Protein AF-A0A0V0GPB9-F1 (afdb_monomer_lite)

InterPro domains:
  IPR001611 Leucine-rich repeat [PF00560] (57-79)
  IPR032675 Leucine-rich repeat domain superfamily [G3DSA:3.80.10.10] (2-139)

Radius of gyration: 15.65 Å; chains: 1; bounding box: 34×50×39 Å

pLDDT: mean 77.63, std 22.13, range [28.25, 98.44]

Foldseek 3Di:
DEDDACLVPLQAAEDAPALVCVYAEYDPNQQSNQNHAEDHPAQNCNHAYYAEHEQNNYQEAEPHNVQNHQDDYDYDDQHDLRRAYHQANYNHADDDPCCLSVQRPAVVNCVRVPRHDDPPPDPPNVGPDDDDDDPDDDD

Secondary structure (DSSP, 8-state):
-BPPP-TT-TT--EEE-TT-TT--B--GGGGG-TT--EEE-TT-TT--B--EEE-SS--EEE-TT-TT--SPPEEES---TT-EEE-TT----S--GGGGG-TT--HHHHTT-TT-----TT--TT------PPP----

Structure (mmCIF, N/CA/C/O backbone):
data_AF-A0A0V0GPB9-F1
#
_entry.id   AF-A0A0V0GPB9-F1
#
loop_
_atom_site.group_PDB
_atom_site.id
_atom_site.type_symbol
_atom_site.label_atom_id
_atom_site.label_alt_id
_atom_site.label_comp_id
_atom_site.label_asym_id
_atom_site.label_entity_id
_atom_site.label_seq_id
_atom_site.pdbx_PDB_ins_code
_atom_site.Cartn_x
_atom_site.Cartn_y
_atom_site.Cartn_z
_atom_site.occupancy
_atom_site.B_iso_or_equiv
_atom_site.auth_seq_id
_atom_site.auth_comp_id
_atom_site.auth_asym_id
_atom_site.auth_atom_id
_atom_site.pdbx_PDB_model_num
ATOM 1 N N . MET A 1 1 ? 0.004 -3.213 -16.889 1.00 93.06 1 MET A N 1
ATOM 2 C CA . MET A 1 1 ? -1.432 -3.611 -16.794 1.00 93.06 1 MET A CA 1
ATOM 3 C C . MET A 1 1 ? -2.095 -2.957 -15.579 1.00 93.06 1 MET A C 1
ATOM 5 O O . MET A 1 1 ? -1.384 -2.572 -14.660 1.00 93.06 1 MET A O 1
ATOM 9 N N . GLN A 1 2 ? -3.426 -2.842 -15.545 1.00 97.56 2 GLN A N 1
ATOM 10 C CA . GLN A 1 2 ? -4.185 -2.281 -14.412 1.00 97.56 2 GLN A CA 1
ATOM 11 C C . GLN A 1 2 ? -5.053 -3.369 -13.754 1.00 97.56 2 GLN A C 1
ATOM 13 O O . GLN A 1 2 ? -5.477 -4.298 -14.445 1.00 97.56 2 GLN A O 1
ATOM 18 N N . THR A 1 3 ? -5.329 -3.273 -12.447 1.00 97.56 3 THR A N 1
ATOM 19 C CA . THR A 1 3 ? -6.349 -4.123 -11.793 1.00 97.56 3 THR A CA 1
ATOM 20 C C . THR A 1 3 ? -7.748 -3.864 -12.378 1.00 97.56 3 THR A C 1
ATOM 22 O O . THR A 1 3 ? -7.986 -2.785 -12.924 1.00 97.56 3 THR A O 1
ATOM 25 N N . PRO A 1 4 ? -8.706 -4.801 -12.248 1.00 96.44 4 PRO A N 1
ATOM 26 C CA . PRO A 1 4 ? -10.078 -4.571 -12.697 1.00 96.44 4 PRO A CA 1
ATOM 27 C C . PRO A 1 4 ? -10.793 -3.474 -11.895 1.00 96.44 4 PRO A C 1
ATOM 29 O O . PRO A 1 4 ? -10.328 -3.032 -10.841 1.00 96.44 4 PRO A O 1
ATOM 32 N N . ASP A 1 5 ? -11.966 -3.083 -12.391 1.00 97.19 5 ASP A N 1
ATOM 33 C CA . ASP A 1 5 ? -12.934 -2.308 -11.621 1.00 97.19 5 ASP A CA 1
ATOM 34 C C . ASP A 1 5 ? -13.494 -3.146 -10.452 1.00 97.19 5 ASP A C 1
ATOM 36 O O . ASP A 1 5 ? -13.923 -4.286 -10.625 1.00 97.19 5 ASP A O 1
ATOM 40 N N . PHE A 1 6 ? -13.504 -2.548 -9.263 1.00 96.75 6 PHE A N 1
ATOM 41 C CA . PHE A 1 6 ? -13.948 -3.118 -7.989 1.00 96.75 6 PHE A CA 1
ATOM 42 C C . PHE A 1 6 ? -15.280 -2.530 -7.494 1.00 96.75 6 PHE A C 1
ATOM 44 O O . PHE A 1 6 ? -15.737 -2.902 -6.414 1.00 96.75 6 PHE A O 1
ATOM 51 N N . THR A 1 7 ? -15.938 -1.634 -8.244 1.00 95.19 7 THR A N 1
ATOM 52 C CA . THR A 1 7 ? -17.230 -1.042 -7.832 1.00 95.19 7 THR A CA 1
ATOM 53 C C . THR A 1 7 ? -18.292 -2.100 -7.500 1.00 95.19 7 THR A C 1
ATOM 55 O O . THR A 1 7 ? -19.065 -1.928 -6.557 1.00 95.19 7 THR A O 1
ATOM 58 N N . GLY A 1 8 ? -18.291 -3.227 -8.219 1.00 93.12 8 GLY A N 1
ATOM 59 C CA . GLY A 1 8 ? -19.174 -4.375 -7.990 1.00 93.12 8 GLY A CA 1
ATOM 60 C C . GLY A 1 8 ? -18.721 -5.353 -6.898 1.00 93.12 8 GLY A C 1
ATOM 61 O O . GLY A 1 8 ? -19.352 -6.394 -6.732 1.00 93.12 8 GLY A O 1
ATOM 62 N N . MET A 1 9 ? -17.645 -5.057 -6.159 1.00 95.12 9 MET A N 1
ATOM 63 C CA . MET A 1 9 ? -17.036 -5.964 -5.173 1.00 95.12 9 MET A CA 1
ATOM 64 C C . MET A 1 9 ? -17.027 -5.390 -3.739 1.00 95.12 9 MET A C 1
ATOM 66 O O . MET A 1 9 ? -16.000 -5.430 -3.063 1.00 95.12 9 MET A O 1
ATOM 70 N N . PRO A 1 10 ? -18.156 -4.884 -3.202 1.00 91.31 10 PRO A N 1
ATOM 71 C CA . PRO A 1 10 ? -18.176 -4.220 -1.892 1.00 91.31 10 PRO A CA 1
ATOM 72 C C . PRO A 1 10 ? -17.886 -5.161 -0.711 1.00 91.31 10 PRO A C 1
ATOM 74 O O . PRO A 1 10 ? -17.627 -4.695 0.399 1.00 91.31 10 PRO A O 1
ATOM 77 N N . ILE A 1 11 ? -17.963 -6.476 -0.937 1.00 95.44 11 ILE A N 1
ATOM 78 C CA . ILE A 1 11 ? -17.713 -7.519 0.064 1.00 95.44 11 ILE A CA 1
ATOM 79 C C . ILE A 1 11 ? -16.300 -8.106 -0.008 1.00 95.44 11 ILE A C 1
ATOM 81 O O . ILE A 1 11 ? -16.034 -9.083 0.679 1.00 95.44 11 ILE A O 1
ATOM 85 N N . LEU A 1 12 ? -15.422 -7.568 -0.860 1.00 97.44 12 LEU A N 1
ATOM 86 C CA . LEU A 1 12 ? -14.052 -8.055 -0.975 1.00 97.44 12 LEU A CA 1
ATOM 87 C C . LEU A 1 12 ? -13.313 -7.853 0.354 1.00 97.44 12 LEU A C 1
ATOM 89 O O . LEU A 1 12 ? -13.221 -6.725 0.834 1.00 97.44 12 LEU A O 1
ATOM 93 N N . GLU A 1 13 ? -12.799 -8.947 0.915 1.00 98.19 13 GLU A N 1
ATOM 94 C CA . GLU A 1 13 ? -12.071 -8.967 2.194 1.00 98.19 13 GLU A CA 1
ATOM 95 C C . GLU A 1 13 ? -10.566 -9.198 2.005 1.00 98.19 13 GLU A C 1
ATOM 97 O O . GLU A 1 13 ? -9.766 -8.637 2.746 1.00 98.19 13 GLU A O 1
ATOM 102 N N . TYR A 1 14 ? -10.164 -9.943 0.974 1.00 98.19 14 TYR A N 1
ATOM 103 C CA . TYR A 1 14 ? -8.767 -10.299 0.722 1.00 98.19 14 TYR A CA 1
ATOM 104 C C . TYR A 1 14 ? -8.440 -10.093 -0.755 1.00 98.19 14 TYR A C 1
ATOM 106 O O . TYR A 1 14 ? -9.145 -10.609 -1.626 1.00 98.19 14 TYR A O 1
ATOM 114 N N . LEU A 1 15 ? -7.370 -9.355 -1.043 1.00 98.19 15 LEU A N 1
ATOM 115 C CA . LEU A 1 15 ? -6.842 -9.185 -2.393 1.00 98.19 15 LEU A CA 1
ATOM 116 C C . LEU A 1 15 ? -5.336 -9.450 -2.389 1.00 98.19 15 LEU A C 1
ATOM 118 O O . LEU A 1 15 ? -4.564 -8.634 -1.891 1.00 98.19 15 LEU A O 1
ATOM 122 N N . ASN A 1 16 ? -4.931 -10.582 -2.968 1.00 98.00 16 ASN A N 1
ATOM 123 C CA . ASN A 1 16 ? -3.528 -10.930 -3.161 1.00 98.00 16 ASN A CA 1
ATOM 124 C C . ASN A 1 16 ? -3.145 -10.787 -4.642 1.00 98.00 16 ASN A C 1
ATOM 126 O O . ASN A 1 16 ? -3.723 -11.449 -5.505 1.00 98.00 16 ASN A O 1
ATOM 130 N N . LEU A 1 17 ? -2.185 -9.905 -4.915 1.00 97.81 17 LEU A N 1
ATOM 131 C CA . LEU A 1 17 ? -1.562 -9.665 -6.216 1.00 97.81 17 LEU A CA 1
ATOM 132 C C . LEU A 1 17 ? -0.030 -9.752 -6.108 1.00 97.81 17 LEU A C 1
ATOM 134 O O . LEU A 1 17 ? 0.681 -9.129 -6.894 1.00 97.81 17 LEU A O 1
ATOM 138 N N . GLU A 1 18 ? 0.478 -10.500 -5.130 1.00 98.00 18 GLU A N 1
ATOM 139 C CA . GLU A 1 18 ? 1.902 -10.764 -4.946 1.00 98.00 18 GLU A CA 1
ATOM 140 C C . GLU A 1 18 ? 2.565 -11.203 -6.261 1.00 98.00 18 GLU A C 1
ATOM 142 O O . GLU A 1 18 ? 1.984 -11.931 -7.070 1.00 98.00 18 GLU A O 1
ATOM 147 N N . GLU A 1 19 ? 3.776 -10.698 -6.497 1.00 97.75 19 GLU A N 1
ATOM 148 C CA . GLU A 1 19 ? 4.600 -10.985 -7.676 1.00 97.75 19 GLU A CA 1
ATOM 149 C C . GLU A 1 19 ? 3.927 -10.682 -9.030 1.00 97.75 19 GLU A C 1
ATOM 151 O O . GLU A 1 19 ? 4.384 -11.130 -10.089 1.00 97.75 19 GLU A O 1
ATOM 156 N N . CYS A 1 20 ? 2.891 -9.833 -9.051 1.00 97.62 20 CYS A N 1
ATOM 157 C CA . CYS A 1 20 ? 2.307 -9.323 -10.290 1.00 97.62 20 CYS A CA 1
ATOM 158 C C . CYS A 1 20 ? 3.243 -8.302 -10.962 1.00 97.62 20 CYS A C 1
ATOM 160 O O . CYS A 1 20 ? 2.987 -7.101 -11.016 1.00 97.62 20 CYS A O 1
ATOM 162 N N . SER A 1 21 ? 4.340 -8.790 -11.537 1.00 93.50 21 SER A N 1
ATOM 163 C CA . SER A 1 21 ? 5.422 -8.000 -12.145 1.00 93.50 21 SER A CA 1
ATOM 164 C C . SER A 1 21 ? 4.997 -7.125 -13.330 1.00 93.50 21 SER A C 1
ATOM 166 O O . SER A 1 21 ? 5.699 -6.173 -13.668 1.00 93.50 21 SER A O 1
ATOM 168 N N . SER A 1 22 ? 3.854 -7.423 -13.954 1.00 97.38 22 SER A N 1
ATOM 169 C CA . SER A 1 22 ? 3.261 -6.626 -15.038 1.00 97.38 22 SER A CA 1
ATOM 170 C C . SER A 1 22 ? 2.258 -5.574 -14.545 1.00 97.38 22 SER A C 1
ATOM 172 O O . SER A 1 22 ? 1.819 -4.741 -15.344 1.00 97.38 22 SER A O 1
ATOM 174 N N . LEU A 1 23 ? 1.873 -5.598 -13.260 1.00 98.44 23 LEU A N 1
ATOM 175 C CA . LEU A 1 23 ? 0.966 -4.621 -12.657 1.00 98.44 23 LEU A CA 1
ATOM 176 C C . LEU A 1 23 ? 1.631 -3.249 -12.615 1.00 98.44 23 LEU A C 1
ATOM 178 O O . LEU A 1 23 ? 2.700 -3.089 -12.044 1.00 98.44 23 LEU A O 1
ATOM 182 N N . GLU A 1 24 ? 0.985 -2.264 -13.225 1.00 98.25 24 GLU A N 1
ATOM 183 C CA . GLU A 1 24 ? 1.449 -0.877 -13.298 1.00 98.25 24 GLU A CA 1
ATOM 184 C C . GLU A 1 24 ? 0.570 0.051 -12.460 1.00 98.25 24 GLU A C 1
ATOM 186 O O . GLU A 1 24 ? 1.064 1.057 -11.943 1.00 98.25 24 GLU A O 1
ATOM 191 N N . GLU A 1 25 ? -0.713 -0.292 -12.300 1.00 98.19 25 GLU A N 1
ATOM 192 C CA . GLU A 1 25 ? -1.688 0.556 -11.623 1.00 98.19 25 GLU A CA 1
ATOM 193 C C . GLU A 1 25 ? -2.777 -0.230 -10.883 1.00 98.19 25 GLU A C 1
ATOM 195 O O . GLU A 1 25 ? -3.387 -1.155 -11.425 1.00 98.19 25 GLU A O 1
ATOM 200 N N . VAL A 1 26 ? -3.078 0.208 -9.661 1.00 98.25 26 VAL A N 1
ATOM 201 C CA . VAL A 1 26 ? -4.276 -0.198 -8.921 1.00 98.25 26 VAL A CA 1
ATOM 202 C C . VAL A 1 26 ? -5.432 0.725 -9.297 1.00 98.25 26 VAL A C 1
ATOM 204 O O . VAL A 1 26 ? -5.329 1.949 -9.223 1.00 98.25 26 VAL A O 1
ATOM 207 N N . HIS A 1 27 ? -6.555 0.145 -9.698 1.00 97.94 27 HIS A N 1
ATOM 208 C CA . HIS A 1 27 ? -7.756 0.877 -10.070 1.00 97.94 27 HIS A CA 1
ATOM 209 C C . HIS A 1 27 ? -8.353 1.594 -8.847 1.00 97.94 27 HIS A C 1
ATOM 211 O O . HIS A 1 27 ? -8.546 1.008 -7.782 1.00 97.94 27 HIS A O 1
ATOM 217 N N . HIS A 1 28 ? -8.685 2.876 -9.009 1.00 96.38 28 HIS A N 1
ATOM 218 C CA . HIS A 1 28 ? -9.173 3.762 -7.940 1.00 96.38 28 HIS A CA 1
ATOM 219 C C . HIS A 1 28 ? -10.445 3.271 -7.225 1.00 96.38 28 HIS A C 1
ATOM 221 O O . HIS A 1 28 ? -10.688 3.623 -6.072 1.00 96.38 28 HIS A O 1
ATOM 227 N N . SER A 1 29 ? -11.248 2.433 -7.884 1.00 97.00 29 SER A N 1
ATOM 228 C CA . SER A 1 29 ? -12.445 1.822 -7.297 1.00 97.00 29 SER A CA 1
ATOM 229 C C . SER A 1 29 ? -12.146 0.891 -6.120 1.00 97.00 29 SER A C 1
ATOM 231 O O . SER A 1 29 ? -13.081 0.504 -5.428 1.00 97.00 29 SER A O 1
ATOM 233 N N . LEU A 1 30 ? -10.887 0.504 -5.871 1.00 96.75 30 LEU A N 1
ATOM 234 C CA . LEU A 1 30 ? -10.534 -0.294 -4.690 1.00 96.75 30 LEU A CA 1
ATOM 235 C C . LEU A 1 30 ? -10.941 0.417 -3.384 1.00 96.75 30 LEU A C 1
ATOM 237 O O . LEU A 1 30 ? -11.266 -0.234 -2.395 1.00 96.75 30 LEU A O 1
ATOM 241 N N . ALA A 1 31 ? -11.044 1.751 -3.394 1.00 94.00 31 ALA A N 1
ATOM 242 C CA . ALA A 1 31 ? -11.601 2.529 -2.286 1.00 94.00 31 ALA A CA 1
ATOM 243 C C . ALA A 1 31 ? -13.089 2.226 -1.979 1.00 94.00 31 ALA A C 1
ATOM 245 O O . ALA A 1 31 ? -13.587 2.597 -0.914 1.00 94.00 31 ALA A O 1
ATOM 246 N N . CYS A 1 32 ? -13.815 1.545 -2.871 1.00 95.12 32 CYS A N 1
ATOM 247 C CA . CYS A 1 32 ? -15.182 1.081 -2.624 1.00 95.12 32 CYS A CA 1
ATOM 248 C C . CYS A 1 32 ? -15.236 -0.204 -1.774 1.00 95.12 32 CYS A C 1
ATOM 250 O O . CYS A 1 32 ? -16.285 -0.501 -1.197 1.00 95.12 32 CYS A O 1
ATOM 252 N N . CYS A 1 33 ? -14.129 -0.943 -1.652 1.00 95.88 33 CYS A N 1
ATOM 253 C CA . CYS A 1 33 ? -14.042 -2.197 -0.901 1.00 95.88 33 CYS A CA 1
ATOM 254 C C . CYS A 1 33 ? -13.926 -1.933 0.608 1.00 95.88 33 CYS A C 1
ATOM 256 O O . CYS A 1 33 ? -12.862 -2.065 1.204 1.00 95.88 33 CYS A O 1
ATOM 258 N N . ARG A 1 34 ? -15.033 -1.546 1.253 1.00 93.50 34 ARG A N 1
ATOM 259 C CA . ARG A 1 34 ? -15.051 -1.182 2.687 1.00 93.50 34 ARG A CA 1
ATOM 260 C C . ARG A 1 34 ? -14.740 -2.339 3.633 1.00 93.50 34 ARG A C 1
ATOM 262 O O . ARG A 1 34 ? -14.420 -2.091 4.791 1.00 93.50 34 ARG A O 1
ATOM 269 N N . LYS A 1 35 ? -14.888 -3.580 3.166 1.00 96.25 35 LYS A N 1
ATOM 270 C CA . LYS A 1 35 ? -14.613 -4.798 3.934 1.00 96.25 35 LYS A CA 1
ATOM 271 C C . LYS A 1 35 ? -13.205 -5.345 3.726 1.00 96.25 35 LYS A C 1
ATOM 273 O O . LYS A 1 35 ? -12.900 -6.373 4.305 1.00 96.25 35 LYS A O 1
ATOM 278 N N . LEU A 1 36 ? -12.358 -4.680 2.939 1.00 97.38 36 LEU A N 1
ATOM 279 C CA . LEU A 1 36 ? -11.012 -5.168 2.659 1.00 97.38 36 LEU A CA 1
ATOM 280 C C . LEU A 1 36 ? -10.200 -5.217 3.960 1.00 97.38 36 LEU A C 1
ATOM 282 O O . LEU A 1 36 ? -10.007 -4.184 4.593 1.00 97.38 36 LEU A O 1
ATOM 286 N N . ILE A 1 37 ? -9.779 -6.417 4.354 1.00 96.62 37 ILE A N 1
ATOM 287 C CA . ILE A 1 37 ? -8.971 -6.732 5.539 1.00 96.62 37 ILE A CA 1
ATOM 288 C C . ILE A 1 37 ? -7.496 -6.808 5.142 1.00 96.62 37 ILE A C 1
ATOM 290 O O . ILE A 1 37 ? -6.644 -6.261 5.840 1.00 96.62 37 ILE A O 1
ATOM 294 N N . GLU A 1 38 ? -7.195 -7.424 3.998 1.00 96.88 38 GLU A N 1
ATOM 295 C CA . GLU A 1 38 ? -5.824 -7.628 3.528 1.00 96.88 38 GLU A CA 1
ATOM 296 C C . GLU A 1 38 ? -5.659 -7.238 2.059 1.00 96.88 38 GLU A C 1
ATOM 298 O O . GLU A 1 38 ? -6.423 -7.665 1.186 1.00 96.88 38 GLU A O 1
ATOM 303 N N . LEU A 1 39 ? -4.617 -6.449 1.797 1.00 97.94 39 LEU A N 1
ATOM 304 C CA . LEU A 1 39 ? -4.140 -6.123 0.461 1.00 97.94 39 LEU A CA 1
ATOM 305 C C . LEU A 1 39 ? -2.649 -6.450 0.350 1.00 97.94 39 LEU A C 1
ATOM 307 O O . LEU A 1 39 ? -1.815 -5.746 0.920 1.00 97.94 39 LEU A O 1
ATOM 311 N N . ASN A 1 40 ? -2.324 -7.480 -0.427 1.00 97.94 40 ASN A N 1
ATOM 312 C CA . ASN A 1 40 ? -0.950 -7.874 -0.712 1.00 97.94 40 ASN A CA 1
ATOM 313 C C . ASN A 1 40 ? -0.580 -7.483 -2.154 1.00 97.94 40 ASN A C 1
ATOM 315 O O . ASN A 1 40 ? -1.139 -8.013 -3.114 1.00 97.94 40 ASN A O 1
ATOM 319 N N . LEU A 1 41 ? 0.345 -6.532 -2.294 1.00 98.00 41 LEU A N 1
ATOM 320 C CA . LEU A 1 41 ? 0.958 -6.092 -3.553 1.00 98.00 41 LEU A CA 1
ATOM 321 C C . LEU A 1 41 ? 2.472 -6.370 -3.559 1.00 98.00 41 LEU A C 1
ATOM 323 O O . LEU A 1 41 ? 3.205 -5.782 -4.359 1.00 98.00 41 LEU A O 1
ATOM 327 N N . GLN A 1 42 ? 2.952 -7.243 -2.672 1.00 96.38 42 GLN A N 1
ATOM 328 C CA . GLN A 1 42 ? 4.368 -7.545 -2.508 1.00 96.38 42 GLN A CA 1
ATOM 329 C C . GLN A 1 42 ? 5.003 -7.915 -3.856 1.00 96.38 42 GLN A C 1
ATOM 331 O O . GLN A 1 42 ? 4.446 -8.657 -4.661 1.00 96.38 42 GLN A O 1
ATOM 336 N N . SER A 1 43 ? 6.192 -7.385 -4.123 1.00 97.00 43 SER A N 1
ATOM 337 C CA . SER A 1 43 ? 6.985 -7.643 -5.324 1.00 97.00 43 SER A CA 1
ATOM 338 C C . SER A 1 43 ? 6.287 -7.300 -6.650 1.00 97.00 43 SER A C 1
ATOM 340 O O . SER A 1 43 ? 6.679 -7.782 -7.717 1.00 97.00 43 SER A O 1
ATOM 342 N N . CYS A 1 44 ? 5.313 -6.380 -6.636 1.00 97.94 44 CYS A N 1
ATOM 343 C CA . CYS A 1 44 ? 4.788 -5.736 -7.844 1.00 97.94 44 CYS A CA 1
ATOM 344 C C . CYS A 1 44 ? 5.788 -4.702 -8.399 1.00 97.94 44 CYS A C 1
ATOM 346 O O . CYS A 1 44 ? 5.563 -3.492 -8.364 1.00 97.94 44 CYS A O 1
ATOM 348 N N . GLY A 1 45 ? 6.919 -5.166 -8.935 1.00 96.44 45 GLY A N 1
ATOM 349 C CA . GLY A 1 45 ? 8.045 -4.309 -9.334 1.00 96.44 45 GLY A CA 1
ATOM 350 C C . GLY A 1 45 ? 7.760 -3.299 -10.458 1.00 96.44 45 GLY A C 1
ATOM 351 O O . GLY A 1 45 ? 8.539 -2.362 -10.643 1.00 96.44 45 GLY A O 1
ATOM 352 N N . SER A 1 46 ? 6.662 -3.452 -11.209 1.00 97.81 46 SER A N 1
ATOM 353 C CA . SER A 1 46 ? 6.224 -2.464 -12.208 1.00 97.81 46 SER A CA 1
ATOM 354 C C . SER A 1 46 ? 5.172 -1.482 -11.699 1.00 97.81 46 SER A C 1
ATOM 356 O O . SER A 1 46 ? 4.815 -0.575 -12.449 1.00 97.81 46 SER A O 1
ATOM 358 N N . LEU A 1 47 ? 4.700 -1.622 -10.454 1.00 98.19 47 LEU A N 1
ATOM 359 C CA . LEU A 1 47 ? 3.638 -0.786 -9.909 1.00 98.19 47 LEU A CA 1
ATOM 360 C C . LEU A 1 47 ? 4.143 0.648 -9.770 1.00 98.19 47 LEU A C 1
ATOM 362 O O . LEU A 1 47 ? 5.094 0.909 -9.041 1.00 98.19 47 LEU A O 1
ATOM 366 N N . THR A 1 48 ? 3.495 1.571 -10.473 1.00 96.94 48 THR A N 1
ATOM 367 C CA . THR A 1 48 ? 3.825 3.005 -10.451 1.00 96.94 48 THR A CA 1
ATOM 368 C C . THR A 1 48 ? 2.710 3.836 -9.833 1.00 96.94 48 THR A C 1
ATOM 370 O O . THR A 1 48 ? 2.965 4.906 -9.288 1.00 96.94 48 THR A O 1
ATOM 373 N N . ARG A 1 49 ? 1.458 3.365 -9.911 1.00 96.50 49 ARG A N 1
ATOM 374 C CA . ARG A 1 49 ? 0.284 4.129 -9.484 1.00 96.50 49 ARG A CA 1
ATOM 375 C C . ARG A 1 49 ? -0.590 3.319 -8.537 1.00 96.50 49 ARG A C 1
ATOM 377 O O . ARG A 1 49 ? -1.244 2.363 -8.940 1.00 96.50 49 ARG A O 1
ATOM 384 N N . PHE A 1 50 ? -0.675 3.765 -7.290 1.00 95.81 50 PHE A N 1
ATOM 385 C CA . PHE A 1 50 ? -1.667 3.293 -6.332 1.00 95.81 50 PHE A CA 1
ATOM 386 C C . PHE A 1 50 ? -2.431 4.507 -5.781 1.00 95.81 50 PHE A C 1
ATOM 388 O O . PHE A 1 50 ? -1.937 5.187 -4.887 1.00 95.81 50 PHE A O 1
ATOM 395 N N . PRO A 1 51 ? -3.598 4.856 -6.354 1.00 91.94 51 PRO A N 1
ATOM 396 C CA . PRO A 1 51 ? -4.258 6.126 -6.065 1.00 91.94 51 PRO A CA 1
ATOM 397 C C . PRO A 1 51 ? -4.827 6.186 -4.646 1.00 91.94 51 PRO A C 1
ATOM 399 O O . PRO A 1 51 ? -4.609 7.171 -3.937 1.00 91.94 51 PRO A O 1
ATOM 402 N N . CYS A 1 52 ? -5.584 5.164 -4.241 1.00 92.06 52 CYS A N 1
ATOM 403 C CA . CYS A 1 52 ? -6.277 5.170 -2.964 1.00 92.06 52 CYS A CA 1
ATOM 404 C C . CYS A 1 52 ? -6.808 3.805 -2.520 1.00 92.06 52 CYS A C 1
ATOM 406 O O . CYS A 1 52 ? -7.044 2.914 -3.336 1.00 92.06 52 CYS A O 1
ATOM 408 N N . VAL A 1 53 ? -7.058 3.688 -1.214 1.00 92.94 53 VAL A N 1
ATOM 409 C CA . VAL A 1 53 ? -7.670 2.517 -0.574 1.00 92.94 53 VAL A CA 1
ATOM 410 C C . VAL A 1 53 ? -8.505 2.933 0.637 1.00 92.94 53 VAL A C 1
ATOM 412 O O . VAL A 1 53 ? -8.237 3.952 1.281 1.00 92.94 53 VAL A O 1
ATOM 415 N N . ASN A 1 54 ? -9.546 2.158 0.935 1.00 91.88 54 ASN A N 1
ATOM 416 C CA . ASN A 1 54 ? -10.319 2.314 2.160 1.00 91.88 54 ASN A CA 1
ATOM 417 C C . ASN A 1 54 ? -9.667 1.504 3.289 1.00 91.88 54 ASN A C 1
ATOM 419 O O . ASN A 1 54 ? -9.411 0.316 3.126 1.00 91.88 54 ASN A O 1
ATOM 423 N N . VAL A 1 55 ? -9.410 2.157 4.423 1.00 89.75 55 VAL A N 1
ATOM 424 C CA . VAL A 1 55 ? -8.715 1.575 5.580 1.00 89.75 55 VAL A CA 1
ATOM 425 C C . VAL A 1 55 ? -9.634 1.323 6.785 1.00 89.75 55 VAL A C 1
ATOM 427 O O . VAL A 1 55 ? -9.139 1.049 7.873 1.00 89.75 55 VAL A O 1
ATOM 430 N N . GLU A 1 56 ? -10.962 1.421 6.626 1.00 89.44 56 GLU A N 1
ATOM 431 C CA . GLU A 1 56 ? -11.934 1.178 7.713 1.00 89.44 56 GLU A CA 1
ATOM 432 C C . GLU A 1 56 ? -11.842 -0.255 8.251 1.00 89.44 56 GLU A C 1
ATOM 434 O O . GLU A 1 56 ? -11.896 -0.465 9.464 1.00 89.44 56 GLU A O 1
ATOM 439 N N . SER A 1 57 ? -11.692 -1.233 7.353 1.00 93.00 57 SER A N 1
ATOM 440 C CA . SER A 1 57 ? -11.556 -2.650 7.717 1.00 93.00 57 SER A CA 1
ATOM 441 C C . SER A 1 57 ? -10.132 -3.182 7.589 1.00 93.00 57 SER A C 1
ATOM 443 O O . SER A 1 57 ? -9.863 -4.233 8.167 1.00 93.00 57 SER A O 1
ATOM 445 N N . LEU A 1 58 ? -9.244 -2.459 6.898 1.00 92.31 58 LEU A N 1
ATOM 446 C CA . LEU A 1 58 ? -7.914 -2.939 6.532 1.00 92.31 58 LEU A CA 1
ATOM 447 C C . LEU A 1 58 ? -7.046 -3.148 7.775 1.00 92.31 58 LEU A C 1
ATOM 449 O O . LEU A 1 58 ? -6.948 -2.272 8.636 1.00 92.31 58 LEU A O 1
ATOM 453 N N . GLU A 1 59 ? -6.417 -4.312 7.838 1.00 90.62 59 GLU A N 1
ATOM 454 C CA . GLU A 1 59 ? -5.509 -4.746 8.902 1.00 90.62 59 GLU A CA 1
ATOM 455 C C . GLU A 1 59 ? -4.097 -4.985 8.366 1.00 90.62 59 GLU A C 1
ATOM 457 O O . GLU A 1 59 ? -3.138 -4.771 9.099 1.00 90.62 59 GLU A O 1
ATOM 462 N N . HIS A 1 60 ? -3.952 -5.336 7.083 1.00 90.19 60 HIS A N 1
ATOM 463 C CA . HIS A 1 60 ? -2.649 -5.584 6.467 1.00 90.19 60 HIS A CA 1
ATOM 464 C C . HIS A 1 60 ? -2.561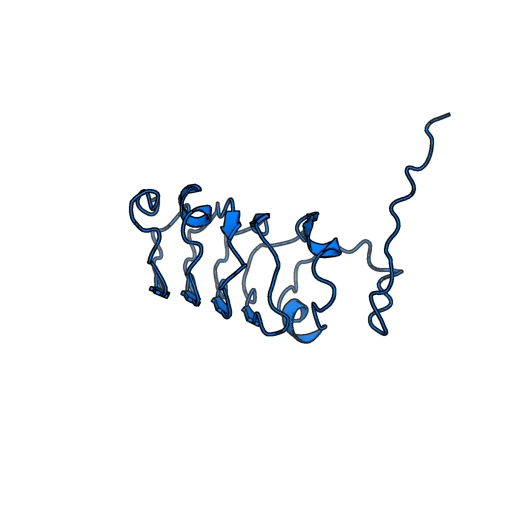 -4.960 5.068 1.00 90.19 60 HIS A C 1
ATOM 466 O O . HIS A 1 60 ? -3.405 -5.209 4.201 1.00 90.19 60 HIS A O 1
ATOM 472 N N . LEU A 1 61 ? -1.519 -4.156 4.849 1.00 92.25 61 LEU A N 1
ATOM 473 C CA . LEU A 1 61 ? -1.136 -3.600 3.555 1.00 92.25 61 LEU A CA 1
ATOM 474 C C . LEU A 1 61 ? 0.334 -3.913 3.270 1.00 92.25 61 LEU A C 1
ATOM 476 O O . LEU A 1 61 ? 1.223 -3.340 3.902 1.00 92.25 61 LEU A O 1
ATOM 480 N N . ASP A 1 62 ? 0.591 -4.766 2.283 1.00 92.56 62 ASP A N 1
ATOM 481 C CA . ASP A 1 62 ? 1.951 -5.106 1.868 1.00 92.56 62 ASP A CA 1
ATOM 482 C C . ASP A 1 62 ? 2.295 -4.475 0.514 1.00 92.56 62 ASP A C 1
ATOM 484 O O . ASP A 1 62 ? 1.682 -4.786 -0.507 1.00 92.56 62 ASP A O 1
ATOM 488 N N . LEU A 1 63 ? 3.259 -3.554 0.517 1.00 92.75 63 LEU A N 1
ATOM 489 C CA . LEU A 1 63 ? 3.833 -2.905 -0.664 1.00 92.75 63 LEU A CA 1
ATOM 490 C C . LEU A 1 63 ? 5.315 -3.264 -0.835 1.00 92.75 63 LEU A C 1
ATOM 492 O O . LEU A 1 63 ? 6.002 -2.628 -1.641 1.00 92.75 63 LEU A O 1
ATOM 496 N N . GLU A 1 64 ? 5.840 -4.224 -0.068 1.00 89.69 64 GLU A N 1
ATOM 497 C CA . GLU A 1 64 ? 7.263 -4.547 -0.085 1.00 89.69 64 GLU A CA 1
ATOM 498 C C . GLU A 1 64 ? 7.723 -4.922 -1.502 1.00 89.69 64 GLU A C 1
ATOM 500 O O . GLU A 1 64 ? 7.037 -5.632 -2.227 1.00 89.69 64 GLU A O 1
ATOM 505 N N . GLY A 1 65 ? 8.859 -4.395 -1.957 1.00 91.81 65 GLY A N 1
ATOM 506 C CA . GLY A 1 65 ? 9.382 -4.670 -3.300 1.00 91.81 65 GLY A CA 1
ATOM 507 C C . GLY A 1 65 ? 8.617 -4.007 -4.458 1.00 91.81 65 GLY A C 1
ATOM 508 O O . GLY A 1 65 ? 8.897 -4.305 -5.623 1.00 91.81 65 GLY A O 1
ATOM 509 N N . CYS A 1 66 ? 7.692 -3.074 -4.196 1.00 95.19 66 CYS A N 1
ATOM 510 C CA . CYS A 1 66 ? 7.113 -2.200 -5.228 1.00 95.19 66 CYS A CA 1
ATOM 511 C C . CYS A 1 66 ? 8.110 -1.101 -5.647 1.00 95.19 66 CYS A C 1
ATOM 513 O O . CYS A 1 66 ? 7.925 0.085 -5.368 1.00 95.19 66 CYS A O 1
ATOM 515 N N . LEU A 1 67 ? 9.191 -1.499 -6.323 1.00 92.38 67 LEU A N 1
ATOM 516 C CA . LEU A 1 67 ? 10.374 -0.666 -6.595 1.00 92.38 67 LEU A CA 1
ATOM 517 C C . LEU A 1 67 ? 10.076 0.655 -7.325 1.00 92.38 67 LEU A C 1
ATOM 519 O O . LEU A 1 67 ? 10.774 1.644 -7.109 1.00 92.38 67 LEU A O 1
ATOM 523 N N . LYS A 1 68 ? 9.065 0.674 -8.205 1.00 95.50 68 LYS A N 1
ATOM 524 C CA . LYS A 1 68 ? 8.691 1.856 -9.002 1.00 95.50 68 LYS A CA 1
ATOM 525 C C . LYS A 1 68 ? 7.578 2.702 -8.378 1.00 95.50 68 LYS A C 1
ATOM 527 O O . LYS A 1 68 ? 7.232 3.735 -8.947 1.00 95.50 68 LYS A O 1
ATOM 532 N N . LEU A 1 69 ? 7.022 2.287 -7.239 1.00 93.56 69 LEU A N 1
ATOM 533 C CA . LEU A 1 69 ? 5.989 3.046 -6.547 1.00 93.56 69 LEU A CA 1
ATOM 534 C C . LEU A 1 69 ? 6.671 4.175 -5.775 1.00 93.56 69 LEU A C 1
ATOM 536 O O . LEU A 1 69 ? 7.338 3.923 -4.776 1.00 93.56 69 LEU A O 1
ATOM 540 N N . ASP A 1 70 ? 6.541 5.405 -6.265 1.00 89.44 70 ASP A N 1
ATOM 541 C CA . ASP A 1 70 ? 7.232 6.591 -5.738 1.00 89.44 70 ASP A CA 1
ATOM 542 C C . ASP A 1 70 ? 6.351 7.475 -4.842 1.00 89.44 70 ASP A C 1
ATOM 544 O O . ASP A 1 70 ? 6.852 8.338 -4.115 1.00 89.44 70 ASP A O 1
ATOM 548 N N . LYS A 1 71 ? 5.039 7.224 -4.852 1.00 86.75 71 LYS A N 1
ATOM 549 C CA . LYS A 1 71 ? 4.032 7.941 -4.072 1.00 86.75 71 LYS A CA 1
ATOM 550 C C . LYS A 1 71 ? 3.223 6.985 -3.221 1.00 86.75 71 LYS A C 1
ATOM 552 O O . LYS A 1 71 ? 2.790 5.926 -3.672 1.00 86.75 71 LYS A O 1
ATOM 557 N N . PHE A 1 72 ? 2.976 7.409 -1.993 1.00 84.00 72 PHE A N 1
ATOM 558 C CA . PHE A 1 72 ? 2.124 6.688 -1.066 1.00 84.00 72 PHE A CA 1
ATOM 559 C C . PHE A 1 72 ? 0.632 6.868 -1.443 1.00 84.00 72 PHE A C 1
ATOM 561 O O . PHE A 1 72 ? 0.248 7.970 -1.850 1.00 84.00 72 PHE A O 1
ATOM 568 N N . PRO A 1 73 ? -0.223 5.831 -1.325 1.00 88.38 73 PRO A N 1
ATOM 569 C CA . PRO A 1 73 ? -1.650 5.936 -1.644 1.00 88.38 73 PRO A CA 1
ATOM 570 C C . PRO A 1 73 ? -2.418 6.847 -0.678 1.00 88.38 73 PRO A C 1
ATOM 572 O O . PRO A 1 73 ? -2.113 6.934 0.510 1.00 88.38 73 PRO A O 1
ATOM 575 N N . ASN A 1 74 ? -3.496 7.469 -1.158 1.00 86.31 74 ASN A N 1
ATOM 576 C CA . ASN A 1 74 ? -4.416 8.182 -0.274 1.00 86.31 74 ASN A CA 1
ATOM 577 C C . ASN A 1 74 ? -5.292 7.203 0.517 1.00 86.31 74 ASN A C 1
ATOM 579 O O . ASN A 1 74 ? -5.841 6.246 -0.036 1.00 86.31 74 ASN A O 1
ATOM 583 N N . PHE A 1 75 ? -5.485 7.481 1.804 1.00 86.12 75 PHE A N 1
ATOM 584 C CA . PHE A 1 75 ? -6.343 6.676 2.670 1.00 86.12 75 PHE A CA 1
ATOM 585 C C . PHE A 1 75 ? -7.719 7.303 2.853 1.00 86.12 75 PHE A C 1
ATOM 587 O O . PHE A 1 75 ? -7.847 8.498 3.124 1.00 86.12 75 PHE A O 1
ATOM 594 N N . PHE A 1 76 ? -8.748 6.465 2.744 1.00 84.88 76 PHE A N 1
ATOM 595 C CA . PHE A 1 76 ? -10.130 6.817 3.038 1.00 84.88 76 PHE A CA 1
ATOM 596 C C . PHE A 1 76 ? -10.642 6.060 4.259 1.00 84.88 76 PHE A C 1
ATOM 598 O O . PHE A 1 76 ? -10.378 4.872 4.423 1.00 84.88 76 PHE A O 1
ATOM 605 N N . GLY A 1 77 ? -11.436 6.748 5.078 1.00 83.81 77 GLY A N 1
ATOM 606 C CA . GLY A 1 77 ? -12.030 6.176 6.280 1.00 83.81 77 GLY A CA 1
ATOM 607 C C . GLY A 1 77 ? -11.117 6.224 7.504 1.00 83.81 77 GLY A C 1
ATOM 608 O O . GLY A 1 77 ? -10.038 6.819 7.489 1.00 83.81 77 GLY A O 1
ATOM 609 N N . ARG A 1 78 ? -11.595 5.650 8.611 1.00 81.06 78 ARG A N 1
ATOM 610 C CA . ARG A 1 78 ? -10.887 5.683 9.894 1.00 81.06 78 ARG A CA 1
ATOM 611 C C . ARG A 1 78 ? -9.947 4.487 10.001 1.00 81.06 78 ARG A C 1
ATOM 613 O O . ARG A 1 78 ? -10.411 3.370 10.181 1.00 81.06 78 ARG A O 1
ATOM 620 N N . MET A 1 79 ? -8.644 4.751 9.952 1.00 76.12 79 MET A N 1
ATOM 621 C CA . MET A 1 79 ? -7.615 3.726 10.123 1.00 76.12 79 MET A CA 1
ATOM 622 C C . MET A 1 79 ? -7.730 3.036 11.493 1.00 76.12 79 MET A C 1
ATOM 624 O O . MET A 1 79 ? -7.884 3.708 12.522 1.00 76.12 79 MET A O 1
ATOM 628 N N . LYS A 1 80 ? -7.622 1.704 11.502 1.00 74.56 80 LYS A N 1
ATOM 629 C CA . LYS A 1 80 ? -7.482 0.901 12.723 1.00 74.56 80 LYS A CA 1
ATOM 630 C C . LYS A 1 80 ? -6.100 1.100 13.355 1.00 74.56 80 LYS A C 1
ATOM 632 O O . LYS A 1 80 ? -5.118 1.370 12.671 1.00 74.56 80 LYS A O 1
ATOM 637 N N . LEU A 1 81 ? -6.022 0.938 14.675 1.00 69.38 81 LEU A N 1
ATOM 638 C CA . LEU A 1 81 ? -4.756 1.024 15.421 1.00 69.38 81 LEU A CA 1
ATOM 639 C C . LEU A 1 81 ? -3.774 -0.097 15.052 1.00 69.38 81 LEU A C 1
ATOM 641 O O . LEU A 1 81 ? -2.568 0.076 15.185 1.00 69.38 81 LEU A O 1
ATOM 645 N N . GLU A 1 82 ? -4.316 -1.225 14.604 1.00 76.06 82 GLU A N 1
ATOM 646 C CA . GLU A 1 82 ? -3.604 -2.475 14.335 1.00 76.06 82 GLU A CA 1
ATOM 647 C C . GLU A 1 82 ? -3.210 -2.631 12.859 1.00 76.06 82 GLU A C 1
ATOM 649 O O . GLU A 1 82 ? -2.638 -3.655 12.512 1.00 76.06 82 GLU A O 1
ATOM 654 N N . LEU A 1 83 ? -3.493 -1.640 11.996 1.00 80.19 83 LEU A N 1
ATOM 655 C CA . LEU A 1 83 ? -3.120 -1.711 10.581 1.00 80.19 83 LEU A CA 1
ATOM 656 C C . LEU A 1 83 ? -1.594 -1.798 10.436 1.00 80.19 83 LEU A C 1
ATOM 658 O O . LEU A 1 83 ? -0.876 -0.836 10.725 1.00 80.19 83 LEU A O 1
ATOM 662 N N . GLU A 1 84 ? -1.124 -2.933 9.931 1.00 81.31 84 GLU A N 1
ATOM 663 C CA . GLU A 1 84 ? 0.262 -3.162 9.556 1.00 81.31 84 GLU A CA 1
ATOM 664 C C . GLU A 1 84 ? 0.484 -2.736 8.102 1.00 81.31 84 GLU A C 1
ATOM 666 O O . GLU A 1 84 ? -0.236 -3.151 7.193 1.00 81.31 84 GLU A O 1
ATOM 671 N N . ILE A 1 85 ? 1.498 -1.897 7.880 1.00 83.56 85 ILE A N 1
ATOM 672 C CA . ILE A 1 85 ? 1.887 -1.435 6.546 1.00 83.56 85 ILE A CA 1
ATOM 673 C C . ILE A 1 85 ? 3.359 -1.771 6.325 1.00 83.56 85 ILE A C 1
ATOM 675 O O . ILE A 1 85 ? 4.215 -1.314 7.088 1.00 83.56 85 ILE A O 1
ATOM 679 N N . LYS A 1 86 ? 3.657 -2.520 5.260 1.00 84.19 86 LYS A N 1
ATOM 680 C CA . LYS A 1 86 ? 5.026 -2.799 4.812 1.00 84.19 86 LYS A CA 1
ATOM 681 C C . LYS A 1 86 ? 5.327 -2.058 3.520 1.00 84.19 86 LYS A C 1
ATOM 683 O O . LYS A 1 86 ? 4.548 -2.091 2.576 1.00 84.19 86 LYS A O 1
ATOM 688 N N . VAL A 1 87 ? 6.461 -1.365 3.496 1.00 84.00 87 VAL A N 1
ATOM 689 C CA . VAL A 1 87 ? 6.893 -0.496 2.383 1.00 84.00 87 VAL A CA 1
ATOM 690 C C . VAL A 1 87 ? 8.390 -0.624 2.092 1.00 84.00 87 VAL A C 1
ATOM 692 O O . VAL A 1 87 ? 8.977 0.242 1.438 1.00 84.00 87 VAL A O 1
ATOM 695 N N . GLU A 1 88 ? 9.041 -1.672 2.603 1.00 82.31 88 GLU A N 1
ATOM 696 C CA . GLU A 1 88 ? 10.459 -1.906 2.334 1.00 82.31 88 GLU A CA 1
ATOM 697 C C . GLU A 1 88 ? 10.691 -2.147 0.833 1.00 82.31 88 GLU A C 1
ATOM 699 O O . GLU A 1 88 ? 9.875 -2.746 0.144 1.00 82.31 88 GLU A O 1
ATOM 704 N N . GLY A 1 89 ? 11.783 -1.624 0.274 1.00 85.94 89 GLY A N 1
ATOM 705 C CA . GLY A 1 89 ? 12.054 -1.788 -1.158 1.00 85.94 89 GLY A CA 1
ATOM 706 C C . GLY A 1 89 ? 11.055 -1.065 -2.071 1.00 85.94 89 GLY A C 1
ATOM 707 O O . GLY A 1 89 ? 10.870 -1.475 -3.214 1.00 85.94 89 GLY A O 1
ATOM 708 N N . THR A 1 90 ? 10.416 0.005 -1.590 1.00 87.81 90 THR A N 1
ATOM 709 C CA . THR A 1 90 ? 9.619 0.916 -2.426 1.00 87.81 90 THR A CA 1
ATOM 710 C C . THR A 1 90 ? 10.417 2.152 -2.846 1.00 87.81 90 THR A C 1
ATOM 712 O O . THR A 1 90 ? 11.416 2.530 -2.222 1.00 87.81 90 THR A O 1
ATOM 715 N N . GLY A 1 91 ? 9.962 2.810 -3.913 1.00 88.00 91 GLY A N 1
ATOM 716 C CA . GLY A 1 91 ? 10.484 4.102 -4.356 1.00 88.00 91 GLY A CA 1
ATOM 717 C C . GLY A 1 91 ? 9.920 5.299 -3.582 1.00 88.00 91 GLY A C 1
ATOM 718 O O . GLY A 1 91 ? 10.248 6.429 -3.933 1.00 88.00 91 GLY A O 1
ATOM 719 N N . ILE A 1 92 ? 9.069 5.077 -2.571 1.00 84.94 92 ILE A N 1
ATOM 720 C CA . ILE A 1 92 ? 8.298 6.126 -1.897 1.00 84.94 92 ILE A CA 1
ATOM 721 C C . ILE A 1 92 ? 9.224 7.078 -1.136 1.00 84.94 92 ILE A C 1
ATOM 723 O O . ILE A 1 92 ? 9.993 6.656 -0.268 1.00 84.94 92 ILE A O 1
ATOM 727 N N . ARG A 1 93 ? 9.107 8.377 -1.440 1.00 76.69 93 ARG A N 1
ATOM 728 C CA . ARG A 1 93 ? 9.915 9.451 -0.824 1.00 76.69 93 ARG A CA 1
ATOM 729 C C . ARG A 1 93 ? 9.122 10.424 0.036 1.00 76.69 93 ARG A C 1
ATOM 731 O O . ARG A 1 93 ? 9.723 11.197 0.773 1.00 76.69 93 ARG A O 1
ATOM 738 N N . GLU A 1 94 ? 7.795 10.365 -0.033 1.00 71.94 94 GLU A N 1
ATOM 739 C CA . GLU A 1 94 ? 6.881 11.263 0.672 1.00 71.94 94 GLU A CA 1
ATOM 740 C C . GLU A 1 94 ? 5.736 10.474 1.316 1.00 71.94 94 GLU A C 1
ATOM 742 O O . GLU A 1 94 ? 5.266 9.467 0.783 1.00 71.94 94 GLU A O 1
ATOM 747 N N . LEU A 1 95 ? 5.271 10.953 2.468 1.00 69.00 95 LEU A N 1
ATOM 748 C CA . LEU A 1 95 ? 4.079 10.448 3.148 1.00 69.00 95 LEU A CA 1
ATOM 749 C C . LEU A 1 95 ? 2.825 11.192 2.650 1.00 69.00 95 LEU A C 1
ATOM 751 O O . LEU A 1 95 ? 2.923 12.367 2.291 1.00 69.00 95 LEU A O 1
ATOM 755 N N . PRO A 1 96 ? 1.632 10.566 2.648 1.00 68.19 96 PRO A N 1
ATOM 756 C CA . PRO A 1 96 ? 0.414 11.241 2.220 1.00 68.19 96 PRO A CA 1
ATOM 757 C C . PRO A 1 96 ? 0.053 12.339 3.227 1.00 68.19 96 PRO A C 1
ATOM 759 O O . PRO A 1 96 ? 0.281 12.194 4.425 1.00 68.19 96 PRO A O 1
ATOM 762 N N . SER A 1 97 ? -0.590 13.421 2.790 1.00 62.03 97 SER A N 1
ATOM 763 C CA . SER A 1 97 ? -1.037 14.493 3.700 1.00 62.03 97 SER A CA 1
ATOM 764 C C . SER A 1 97 ? -2.022 13.995 4.768 1.00 62.03 97 SER A C 1
ATOM 766 O O . SER A 1 97 ? -2.101 14.549 5.865 1.00 62.03 97 SER A O 1
ATOM 768 N N . SER A 1 98 ? -2.728 12.894 4.489 1.00 58.41 98 SER A N 1
ATOM 769 C CA . SER A 1 98 ? -3.590 12.201 5.444 1.00 58.41 98 SER A CA 1
ATOM 770 C C . SER A 1 98 ? -2.827 11.480 6.560 1.00 58.41 98 SER A C 1
ATOM 772 O O . SER A 1 98 ? -3.467 11.005 7.498 1.00 58.41 98 SER A O 1
ATOM 774 N N . ILE A 1 99 ? -1.487 11.423 6.512 1.00 62.28 99 ILE A N 1
ATOM 775 C CA . ILE A 1 99 ? -0.654 10.809 7.554 1.00 62.28 99 ILE A CA 1
ATOM 776 C C . ILE A 1 99 ? -0.893 11.442 8.932 1.00 62.28 99 ILE A C 1
ATOM 778 O O . ILE A 1 99 ? -0.801 10.769 9.951 1.00 62.28 99 ILE A O 1
ATOM 782 N N . GLN A 1 100 ? -1.296 12.716 8.974 1.00 52.16 100 GLN A N 1
ATOM 783 C CA . GLN A 1 100 ? -1.648 13.423 10.210 1.00 52.16 100 GLN A CA 1
ATOM 784 C C . GLN A 1 100 ? -2.859 12.818 10.944 1.00 52.16 100 GLN A C 1
ATOM 786 O O . GLN A 1 100 ? -3.005 12.992 12.153 1.00 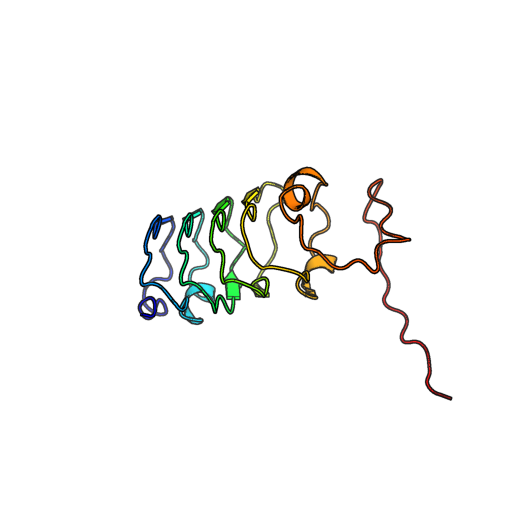52.16 100 GLN A O 1
ATOM 791 N N . TYR A 1 101 ? -3.734 12.100 10.231 1.00 50.47 101 TYR A N 1
ATOM 792 C CA . TYR A 1 101 ? -4.854 11.369 10.831 1.00 50.47 101 TYR A CA 1
ATOM 793 C C . TYR A 1 101 ? -4.418 10.005 11.380 1.00 50.47 101 TYR A C 1
ATOM 795 O O . TYR A 1 101 ? -5.180 9.335 12.081 1.00 50.47 101 TYR A O 1
ATOM 803 N N . LEU A 1 102 ? -3.175 9.606 11.109 1.00 55.56 102 LEU A N 1
ATOM 804 C CA . LEU A 1 102 ? -2.581 8.346 11.520 1.00 55.56 102 LEU A CA 1
ATOM 805 C C . LEU A 1 102 ? -1.899 8.549 12.872 1.00 55.56 102 LEU A C 1
ATOM 807 O O . LEU A 1 102 ? -0.684 8.491 13.023 1.00 55.56 102 LEU A O 1
ATOM 811 N N . THR A 1 103 ? -2.734 8.778 13.884 1.00 48.88 103 THR A N 1
ATOM 812 C CA . THR A 1 103 ? -2.340 9.035 15.284 1.00 48.88 103 THR A CA 1
ATOM 813 C C . THR A 1 103 ? -1.481 7.934 15.927 1.00 48.88 103 THR A C 1
ATOM 815 O O . THR A 1 103 ? -0.998 8.121 17.040 1.00 48.88 103 THR A O 1
ATOM 818 N N . HIS A 1 104 ? -1.301 6.793 15.251 1.00 52.06 104 HIS A N 1
ATOM 819 C CA . HIS A 1 104 ? -0.638 5.592 15.763 1.00 52.06 104 HIS A CA 1
ATOM 820 C C . HIS A 1 104 ? 0.330 4.946 14.764 1.00 52.06 104 HIS A C 1
ATOM 822 O O . HIS A 1 104 ? 0.665 3.770 14.907 1.00 52.06 104 HIS A O 1
ATOM 828 N N . ILE A 1 105 ? 0.830 5.689 13.768 1.00 52.88 105 ILE A N 1
ATOM 829 C CA . ILE A 1 105 ? 2.006 5.202 13.041 1.00 52.88 105 ILE A CA 1
ATOM 830 C C . ILE A 1 105 ? 3.171 5.134 14.023 1.00 52.88 105 ILE A C 1
ATOM 832 O O . ILE A 1 105 ? 3.761 6.138 14.420 1.00 52.88 105 ILE A O 1
ATOM 836 N N . THR A 1 106 ? 3.473 3.916 14.459 1.00 50.66 106 THR A N 1
ATOM 837 C CA . THR A 1 106 ? 4.664 3.639 15.247 1.00 50.66 106 THR A CA 1
ATOM 838 C C . THR A 1 106 ? 5.877 3.671 14.323 1.00 50.66 106 THR A C 1
ATOM 840 O O . THR A 1 106 ? 5.769 3.362 13.135 1.00 50.66 106 THR A O 1
ATOM 843 N N . LYS A 1 107 ? 7.061 3.998 14.868 1.00 49.59 107 LYS A N 1
ATOM 844 C CA . LYS A 1 107 ? 8.339 3.918 14.132 1.00 49.59 107 LYS A CA 1
ATOM 845 C C . LYS A 1 107 ? 8.452 2.615 13.334 1.00 49.59 107 LYS A C 1
ATOM 847 O O . LYS A 1 107 ? 8.928 2.648 12.209 1.00 49.59 107 LYS A O 1
ATOM 852 N N . LYS A 1 108 ? 7.943 1.502 13.878 1.00 51.59 108 LYS A N 1
ATOM 853 C CA . LYS A 1 108 ? 7.944 0.176 13.249 1.00 51.59 108 LYS A CA 1
ATOM 854 C C . LYS A 1 108 ? 7.369 0.175 11.823 1.00 51.59 108 LYS A C 1
ATOM 856 O O . LYS A 1 108 ? 7.956 -0.471 10.967 1.00 51.59 108 LYS A O 1
ATOM 861 N N . HIS A 1 109 ? 6.310 0.942 11.555 1.00 52.81 109 HIS A N 1
ATOM 862 C CA . HIS A 1 109 ? 5.674 1.032 10.231 1.00 52.81 109 HIS A CA 1
ATOM 863 C C . HIS A 1 109 ? 6.455 1.902 9.225 1.00 52.81 109 HIS A C 1
ATOM 865 O O . HIS A 1 109 ? 6.233 1.803 8.025 1.00 52.81 109 HIS A O 1
ATOM 871 N N . LEU A 1 110 ? 7.382 2.747 9.695 1.00 53.75 110 LEU A N 1
ATOM 872 C CA . LEU A 1 110 ? 8.176 3.657 8.856 1.00 53.75 110 LEU A CA 1
ATOM 873 C C . LEU A 1 110 ? 9.631 3.201 8.666 1.00 53.75 110 LEU A C 1
ATOM 875 O O . LEU A 1 110 ? 10.317 3.725 7.794 1.00 53.75 110 LEU A O 1
ATOM 879 N N . LEU A 1 111 ? 10.116 2.227 9.448 1.00 49.66 111 LEU A N 1
ATOM 880 C CA . LEU A 1 111 ? 11.509 1.749 9.399 1.00 49.66 111 LEU A CA 1
ATOM 881 C C . LEU A 1 111 ? 11.915 1.158 8.030 1.00 49.66 111 LEU A C 1
ATOM 883 O O . LEU A 1 111 ? 13.106 1.087 7.737 1.00 49.66 111 LEU A O 1
ATOM 887 N N . GLY A 1 112 ? 10.951 0.785 7.179 1.00 52.59 112 GLY A N 1
ATOM 888 C CA . GLY A 1 112 ? 11.197 0.328 5.804 1.00 52.59 112 GLY A CA 1
ATOM 889 C C . GLY A 1 112 ? 11.400 1.454 4.778 1.00 52.59 112 GLY A C 1
ATOM 890 O O . GLY A 1 112 ? 11.901 1.200 3.682 1.00 52.59 112 GLY A O 1
ATOM 891 N N . MET A 1 113 ? 11.061 2.703 5.118 1.00 60.66 113 MET A N 1
ATOM 892 C CA . MET A 1 113 ? 11.169 3.857 4.219 1.00 60.66 113 MET A CA 1
ATOM 893 C C . MET A 1 113 ? 12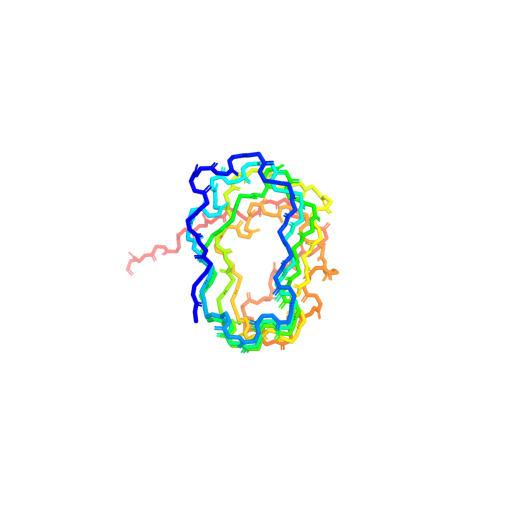.575 4.460 4.251 1.00 60.66 113 MET A C 1
ATOM 895 O O . MET A 1 113 ? 12.825 5.487 4.877 1.00 60.66 113 MET A O 1
ATOM 899 N N . LYS A 1 114 ? 13.517 3.818 3.559 1.00 59.03 114 LYS A N 1
ATOM 900 C CA . LYS A 1 114 ? 14.931 4.242 3.527 1.00 59.03 114 LYS A CA 1
ATOM 901 C C . LYS A 1 114 ? 15.184 5.488 2.656 1.00 59.03 114 LYS A C 1
ATOM 903 O O . LYS A 1 114 ? 16.239 6.098 2.779 1.00 59.03 114 LYS A O 1
ATOM 908 N N . ASN A 1 115 ? 14.223 5.860 1.804 1.00 57.03 115 ASN A N 1
ATOM 909 C CA . ASN A 1 115 ? 14.348 6.907 0.776 1.00 57.03 115 ASN A CA 1
ATOM 910 C C . ASN A 1 115 ? 13.547 8.184 1.086 1.00 57.03 115 ASN A C 1
ATOM 912 O O . ASN A 1 115 ? 13.370 9.025 0.206 1.00 57.03 115 ASN A O 1
ATOM 916 N N . LEU A 1 116 ? 13.012 8.309 2.302 1.00 59.88 116 LEU A N 1
ATOM 917 C CA . LEU A 1 116 ? 12.183 9.443 2.694 1.00 59.88 116 LEU A CA 1
ATOM 918 C C . LEU A 1 116 ? 13.056 10.702 2.847 1.00 59.88 116 LEU A C 1
ATOM 920 O O . LEU A 1 116 ? 13.904 10.765 3.738 1.00 59.88 116 LEU A O 1
ATOM 924 N N . GLU A 1 117 ? 12.855 11.703 1.987 1.00 51.91 117 GLU A N 1
ATOM 925 C CA . GLU A 1 117 ? 13.515 13.004 2.130 1.00 51.91 117 GLU A CA 1
ATOM 926 C C . GLU A 1 117 ? 12.811 13.788 3.242 1.00 51.91 117 GLU A C 1
ATOM 928 O O . GLU A 1 117 ? 11.623 14.098 3.186 1.00 51.91 117 GLU A O 1
ATOM 933 N N . ALA A 1 118 ? 13.534 14.040 4.326 1.00 50.66 118 ALA A N 1
ATOM 934 C CA . ALA A 1 118 ? 12.978 14.589 5.546 1.00 50.66 118 ALA A CA 1
ATOM 935 C C . ALA A 1 118 ? 12.807 16.115 5.513 1.00 50.66 118 ALA A C 1
ATOM 937 O O . ALA A 1 118 ? 13.791 16.824 5.310 1.00 50.66 118 ALA A O 1
ATOM 938 N N . PRO A 1 119 ? 11.660 16.627 5.987 1.00 40.34 119 PRO A N 1
ATOM 939 C CA . PRO A 1 119 ? 11.628 17.747 6.915 1.00 40.34 119 PRO A CA 1
ATOM 940 C C . PRO A 1 119 ? 11.191 17.211 8.292 1.00 40.34 119 PRO A C 1
ATOM 942 O O . PRO A 1 119 ? 10.106 17.503 8.779 1.00 40.34 119 PRO A O 1
ATOM 945 N N . PHE A 1 120 ? 12.007 16.346 8.909 1.00 47.22 120 PHE A N 1
ATOM 946 C CA . PHE A 1 120 ? 11.671 15.619 10.151 1.00 47.22 120 PHE A CA 1
ATOM 947 C C . PHE A 1 120 ? 12.447 16.100 11.389 1.00 47.22 120 PHE A C 1
ATOM 949 O O . PHE A 1 120 ? 12.723 15.304 12.283 1.00 47.22 120 PHE A O 1
ATOM 956 N N . THR A 1 121 ? 12.799 17.383 11.507 1.00 39.69 121 THR A N 1
ATOM 957 C CA . THR A 1 121 ? 13.424 17.877 12.754 1.00 39.69 121 THR A CA 1
ATOM 958 C C . THR A 1 121 ? 12.457 18.003 13.940 1.00 39.69 121 THR A C 1
ATOM 960 O O . THR A 1 121 ? 12.924 18.230 15.049 1.00 39.69 121 THR A O 1
ATOM 963 N N . GLU A 1 122 ? 11.144 17.797 13.768 1.00 39.53 122 GLU A N 1
ATOM 964 C CA . GLU A 1 122 ? 10.150 17.975 14.850 1.00 39.53 122 GLU A CA 1
ATOM 965 C C . GLU A 1 122 ? 9.085 16.864 14.970 1.00 39.53 122 GLU A C 1
ATOM 967 O O . 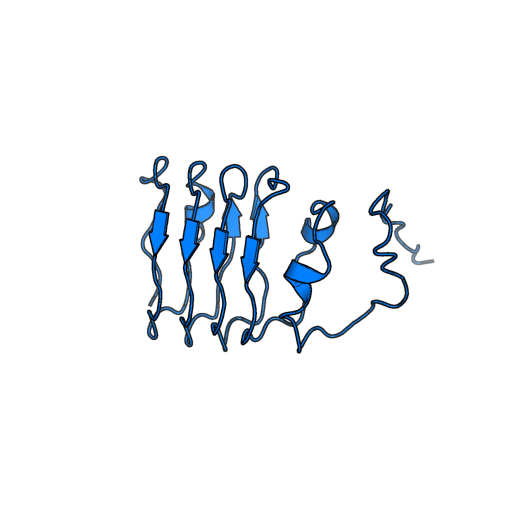GLU A 1 122 ? 8.045 17.074 15.593 1.00 39.53 122 GLU A O 1
ATOM 972 N N . LEU A 1 123 ? 9.306 15.652 14.438 1.00 45.22 123 LEU A N 1
ATOM 973 C CA . LEU A 1 123 ? 8.410 14.537 14.782 1.00 45.22 123 LEU A CA 1
ATOM 974 C C . LEU A 1 123 ? 8.753 13.983 16.172 1.00 45.22 123 LEU A C 1
ATOM 976 O O . LEU A 1 123 ? 9.538 13.042 16.317 1.00 45.22 123 LEU A O 1
ATOM 980 N N . ASP A 1 124 ? 8.143 14.570 17.203 1.00 40.81 124 ASP A N 1
ATOM 981 C CA . ASP A 1 124 ? 8.135 14.002 18.548 1.00 40.81 124 ASP A CA 1
ATOM 982 C C . ASP A 1 124 ? 7.271 12.728 18.563 1.00 40.81 124 ASP A C 1
ATOM 984 O O . ASP A 1 124 ? 6.044 12.733 18.683 1.00 40.81 124 ASP A O 1
ATOM 988 N N . LEU A 1 125 ? 7.951 11.598 18.382 1.00 45.72 125 LEU A N 1
ATOM 989 C CA . LEU A 1 125 ? 7.380 10.251 18.345 1.00 45.72 125 LEU A CA 1
ATOM 990 C C . LEU A 1 125 ? 6.994 9.730 19.743 1.00 45.72 125 LEU A C 1
ATOM 992 O O . LEU A 1 125 ? 6.637 8.559 19.869 1.00 45.72 125 LEU A O 1
ATOM 996 N N . ALA A 1 126 ? 7.052 10.567 20.786 1.00 35.06 126 ALA A N 1
ATOM 997 C CA . ALA A 1 126 ? 6.609 10.212 22.133 1.00 35.06 126 ALA A CA 1
ATOM 998 C C . ALA A 1 126 ? 5.102 10.437 22.372 1.00 35.06 126 ALA A C 1
ATOM 1000 O O . ALA A 1 126 ? 4.557 9.959 23.366 1.00 35.06 126 ALA A O 1
ATOM 1001 N N . GLY A 1 127 ? 4.387 11.094 21.458 1.00 43.59 127 GLY A N 1
ATOM 1002 C CA . GLY A 1 127 ? 2.937 11.197 21.556 1.00 43.59 127 GLY A CA 1
ATOM 1003 C C . GLY A 1 127 ? 2.354 12.108 20.496 1.00 43.59 127 GLY A C 1
ATOM 1004 O O . GLY A 1 127 ? 2.420 13.324 20.628 1.00 43.59 127 GLY A O 1
ATOM 1005 N N . MET A 1 128 ? 1.696 11.541 19.482 1.00 41.50 128 MET A N 1
ATOM 1006 C CA . MET A 1 128 ? 0.909 12.328 18.529 1.00 41.50 128 MET A CA 1
ATOM 1007 C C . MET A 1 128 ? -0.380 12.858 19.184 1.00 41.50 128 MET A C 1
ATOM 1009 O O . MET A 1 128 ? -1.497 12.451 18.867 1.00 41.50 128 MET A O 1
ATOM 1013 N N . LYS A 1 129 ? -0.229 13.818 20.102 1.00 38.50 129 LYS A N 1
ATOM 1014 C CA . LYS A 1 129 ? -1.214 14.870 20.339 1.00 38.50 129 LYS A CA 1
ATOM 1015 C C . LYS A 1 129 ? -0.822 16.063 19.468 1.00 38.50 129 LYS A C 1
ATOM 1017 O O . LYS A 1 129 ? 0.177 16.709 19.739 1.00 38.50 129 LYS A O 1
ATOM 1022 N N . LYS A 1 130 ? -1.698 16.378 18.508 1.00 39.81 130 LYS A N 1
ATOM 1023 C CA . LYS A 1 130 ? -1.788 17.634 17.740 1.00 39.81 130 LYS A CA 1
ATOM 1024 C C . LYS A 1 130 ? -0.562 18.019 16.900 1.00 39.81 130 LYS A C 1
ATOM 1026 O O . LYS A 1 130 ? 0.363 18.644 17.394 1.00 39.81 130 LYS A O 1
ATOM 1031 N N . LEU A 1 131 ? -0.703 17.882 15.585 1.00 34.44 131 LEU A N 1
ATOM 1032 C CA . LEU A 1 131 ? -0.183 18.891 14.663 1.00 34.44 131 LEU A CA 1
ATOM 1033 C C . LEU A 1 131 ? -1.363 19.767 14.233 1.00 34.44 131 LEU A C 1
ATOM 1035 O O . LEU A 1 131 ? -2.198 19.384 13.420 1.00 34.44 131 LEU A O 1
ATOM 1039 N N . ILE A 1 132 ? -1.479 20.924 14.887 1.00 38.91 132 ILE A N 1
ATOM 1040 C CA . ILE A 1 132 ? -2.265 22.046 14.378 1.00 38.91 132 ILE A CA 1
ATOM 1041 C C . ILE A 1 132 ? -1.436 22.613 13.228 1.00 38.91 132 ILE A C 1
ATOM 1043 O O . ILE A 1 132 ? -0.340 23.115 13.460 1.00 38.91 132 ILE A O 1
ATOM 1047 N N . ALA A 1 133 ? -1.942 22.532 12.000 1.00 33.56 133 ALA A N 1
ATOM 1048 C CA . ALA A 1 133 ? -1.402 23.325 10.908 1.00 33.56 133 ALA A CA 1
ATOM 1049 C C . ALA A 1 133 ? -1.641 24.812 11.227 1.00 33.56 133 ALA A C 1
ATOM 1051 O O . ALA A 1 133 ? -2.790 25.243 11.333 1.00 33.56 133 ALA A O 1
ATOM 1052 N N . LEU A 1 134 ? -0.575 25.595 11.392 1.00 28.25 134 LEU A N 1
ATOM 1053 C CA . LEU A 1 134 ? -0.650 27.038 11.179 1.00 28.25 134 LEU A CA 1
ATOM 1054 C C . LEU A 1 134 ? -0.279 27.309 9.716 1.00 28.25 134 LEU A C 1
ATOM 1056 O O . LEU A 1 134 ? 0.774 26.845 9.279 1.00 28.25 134 LEU A O 1
ATOM 1060 N N . PRO A 1 135 ? -1.087 28.062 8.954 1.00 35.03 135 PRO A N 1
ATOM 1061 C CA . PRO A 1 135 ? -0.598 28.675 7.733 1.00 35.03 135 PRO A CA 1
ATOM 1062 C C . PRO A 1 135 ? 0.360 29.805 8.127 1.00 35.03 135 PRO A C 1
ATOM 1064 O O . PRO A 1 135 ? -0.031 30.739 8.829 1.00 35.03 135 PRO A O 1
ATOM 1067 N N . SER A 1 136 ? 1.618 29.737 7.696 1.00 36.22 136 SER A N 1
ATOM 1068 C CA . SER A 1 136 ? 2.487 30.911 7.702 1.00 36.22 136 SER A CA 1
ATOM 1069 C C . SER A 1 136 ? 1.955 31.897 6.664 1.00 36.22 136 SER A C 1
ATOM 1071 O O . SER A 1 136 ? 1.947 31.637 5.462 1.00 36.22 136 SER A O 1
ATOM 1073 N N . SER A 1 137 ? 1.448 33.016 7.173 1.00 37.41 137 SER A N 1
ATOM 1074 C CA . SER A 1 137 ? 1.024 34.197 6.435 1.00 37.41 137 SER A CA 1
ATOM 1075 C C . SER A 1 137 ? 2.032 34.589 5.352 1.00 37.41 137 SER A C 1
ATOM 1077 O O . SER A 1 137 ? 3.218 34.734 5.642 1.00 37.41 137 SER A O 1
ATOM 1079 N N . ILE A 1 138 ? 1.547 34.849 4.137 1.00 39.81 138 ILE A N 1
ATOM 1080 C CA . ILE A 1 138 ? 2.241 35.728 3.192 1.00 39.81 138 ILE A CA 1
ATOM 1081 C C . ILE A 1 138 ? 1.718 37.137 3.473 1.00 39.81 138 ILE A C 1
ATOM 1083 O O . ILE A 1 138 ? 0.584 37.473 3.126 1.00 39.81 138 ILE A O 1
ATOM 1087 N N . GLY A 1 139 ? 2.529 3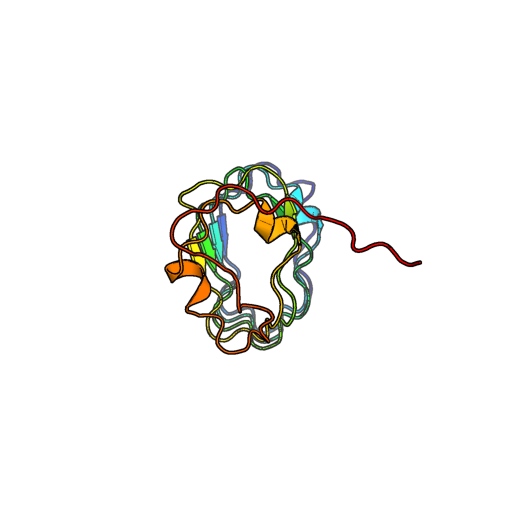7.901 4.202 1.00 35.44 139 GLY A N 1
ATOM 1088 C CA . GLY A 1 139 ? 2.673 39.335 3.968 1.00 35.44 139 GLY A CA 1
ATOM 1089 C C . GLY A 1 139 ? 3.765 39.552 2.932 1.00 35.44 139 GLY A C 1
ATOM 1090 O O . GLY A 1 139 ? 4.658 38.677 2.849 1.00 35.44 139 GLY A O 1
#

Sequence (13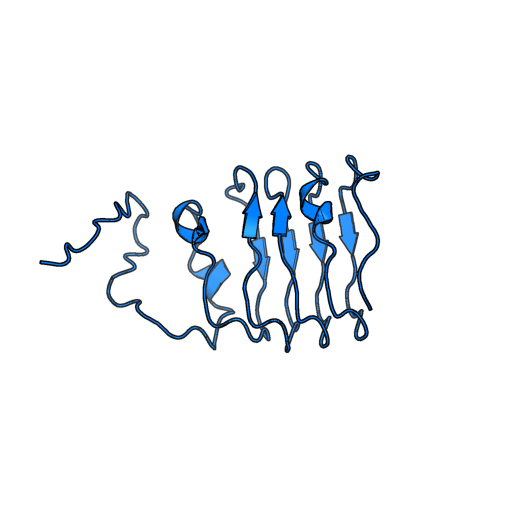9 aa):
MQTPDFTGMPILEYLNLEECSSLEEVHHSLACCRKLIELNLQSCGSLTRFPCVNVESLEHLDLEGCLKLDKFPNFFGRMKLELEIKVEGTGIRELPSSIQYLTHITKKHLLGMKNLEAPFTELDLAGMKKLIALPSSIG

Organism: Solanum chacoense (NCBI:txid4108)